Protein AF-A0A5C7MU71-F1 (afdb_monomer_lite)

Foldseek 3Di:
DVLVVLVVQLVVLVVQLVVLLVVQLVLLCVQQDPNDDSVQSSVLLCCLLVVVDPDCSRDQPDPVSVVVSVVSNVSSVVSVVSSVVSVVVSVVVVVVVVVVVVVVVVVVVVVVVVVD

Secondary structure (DSSP, 8-state):
-HHHHHHHHHHHHHHHHHHHHHHHHHHHHHHHGGG--HHHHHHHHHHHHTT-----SS---SHHHHHHHHHHHHHHHHHHHHHHHHHHHHHHHHHHHHHHHHHHHHHHHHHHHTT-

Radius of gyration: 22.9 Å; chains: 1; bounding box: 54×20×70 Å

Sequence (116 aa):
MQLQRIVIRIVWAALVVLMLVGIGTVGFYNIGGDHSDWSDALYMTLITISTVGYGEIVPLPTLADRVFAGFVAVSGLGALTFLFTSLSVFFLEKDLDHSLRRRRMEKRIQKLRQHF

pLDDT: mean 87.01, std 9.07, range [49.59, 96.12]

Structure (mmCIF, N/CA/C/O backbone):
data_AF-A0A5C7MU71-F1
#
_entry.id   AF-A0A5C7MU71-F1
#
loop_
_atom_site.group_PDB
_atom_site.id
_atom_site.type_symbol
_atom_site.label_atom_id
_atom_site.label_alt_id
_atom_site.label_comp_id
_atom_site.label_asym_id
_atom_site.label_entity_id
_atom_site.label_seq_id
_atom_site.pdbx_PDB_ins_code
_atom_site.Cartn_x
_atom_site.Cartn_y
_atom_site.Cartn_z
_atom_site.occupancy
_atom_site.B_iso_or_equiv
_atom_site.auth_seq_id
_atom_site.auth_comp_id
_atom_site.auth_asym_id
_atom_site.auth_atom_id
_atom_site.pdbx_PDB_model_num
ATOM 1 N N . MET A 1 1 ? -22.364 5.224 17.674 1.00 59.00 1 MET A N 1
ATOM 2 C CA . MET A 1 1 ? -21.871 6.263 16.738 1.00 59.00 1 MET A CA 1
ATOM 3 C C . MET A 1 1 ? -20.350 6.237 16.545 1.00 59.00 1 MET A C 1
ATOM 5 O O . MET A 1 1 ? -19.924 6.410 15.414 1.00 59.00 1 MET A O 1
ATOM 9 N N . GLN A 1 2 ? -19.522 6.001 17.578 1.00 70.31 2 GLN A N 1
ATOM 10 C CA . GLN A 1 2 ? -18.057 5.880 17.402 1.00 70.31 2 GLN A CA 1
ATOM 11 C C . GLN A 1 2 ? -17.652 4.625 16.604 1.00 70.31 2 GLN A C 1
ATOM 13 O O . GLN A 1 2 ? -16.951 4.760 15.605 1.00 70.31 2 GLN A O 1
ATOM 18 N N . LEU A 1 3 ? -18.238 3.461 16.916 1.00 74.44 3 LEU A N 1
ATOM 19 C CA . LEU A 1 3 ? -17.983 2.205 16.194 1.00 74.44 3 LEU A CA 1
ATOM 20 C C . LEU A 1 3 ? -18.237 2.302 14.674 1.00 74.44 3 LEU A C 1
ATOM 22 O O . LEU A 1 3 ? -17.445 1.817 13.875 1.00 74.44 3 LEU A O 1
ATOM 26 N N . GLN A 1 4 ? -19.309 2.988 14.254 1.00 81.81 4 GLN A N 1
ATOM 27 C CA . GLN A 1 4 ? -19.627 3.184 12.830 1.00 81.81 4 GLN A CA 1
ATOM 28 C C . GLN A 1 4 ? -18.547 3.985 12.091 1.00 81.81 4 GLN A C 1
ATOM 30 O O . GLN A 1 4 ? -18.220 3.659 10.954 1.00 81.81 4 GLN A O 1
ATOM 35 N N . ARG A 1 5 ? -17.949 4.999 12.732 1.00 84.44 5 ARG A N 1
ATOM 36 C CA . ARG A 1 5 ? -16.863 5.787 12.126 1.00 84.44 5 ARG A CA 1
ATOM 37 C C . ARG A 1 5 ? -15.600 4.955 11.907 1.00 84.44 5 ARG A C 1
ATOM 39 O O . ARG A 1 5 ? -14.911 5.152 10.911 1.00 84.44 5 ARG A O 1
ATOM 46 N N . ILE A 1 6 ? -15.313 4.020 12.809 1.00 85.88 6 ILE A N 1
ATOM 47 C CA . ILE A 1 6 ? -14.141 3.142 12.709 1.00 85.88 6 ILE A CA 1
ATOM 48 C C . ILE A 1 6 ? -14.338 2.093 11.628 1.00 85.88 6 ILE A C 1
ATOM 50 O O . ILE A 1 6 ? -13.437 1.889 10.823 1.00 85.88 6 ILE A O 1
ATOM 54 N N . VAL A 1 7 ? -15.529 1.498 11.542 1.00 88.81 7 VAL A N 1
ATOM 55 C CA . VAL A 1 7 ? -15.846 0.568 10.451 1.00 88.81 7 VAL A CA 1
ATOM 56 C C . VAL A 1 7 ? -15.709 1.265 9.096 1.00 88.81 7 VAL A C 1
ATOM 58 O O . VAL A 1 7 ? -15.064 0.723 8.206 1.00 88.81 7 VAL A O 1
ATOM 61 N N . ILE A 1 8 ? -16.220 2.493 8.953 1.00 91.75 8 ILE A N 1
ATOM 62 C CA . ILE A 1 8 ? -16.049 3.279 7.721 1.00 91.75 8 ILE A CA 1
ATOM 63 C C . ILE A 1 8 ? -14.561 3.504 7.413 1.00 91.75 8 ILE A C 1
ATOM 65 O O . ILE A 1 8 ? -14.139 3.281 6.282 1.00 91.75 8 ILE A O 1
ATOM 69 N N . ARG A 1 9 ? -13.744 3.887 8.406 1.00 90.81 9 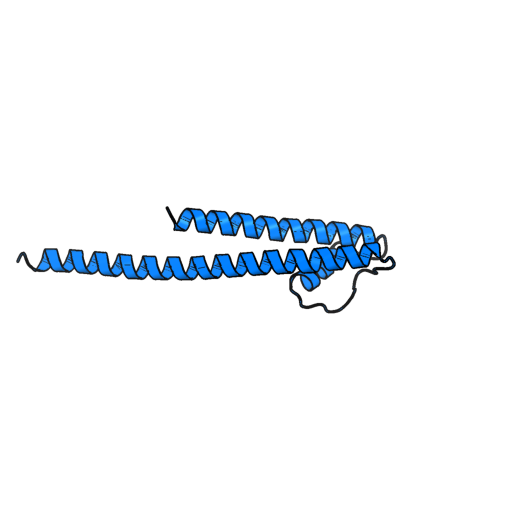ARG A N 1
ATOM 70 C CA . ARG A 1 9 ? -12.286 4.031 8.232 1.00 90.81 9 ARG A CA 1
ATOM 71 C C . ARG A 1 9 ? -11.614 2.740 7.765 1.00 90.81 9 ARG A C 1
ATOM 73 O O . ARG A 1 9 ? -10.777 2.805 6.873 1.00 90.81 9 ARG A O 1
ATOM 80 N N . ILE A 1 10 ? -11.984 1.594 8.335 1.00 93.62 10 ILE A N 1
ATOM 81 C CA . ILE A 1 10 ? -11.439 0.284 7.951 1.00 93.62 10 ILE A CA 1
ATOM 82 C C . ILE A 1 10 ? -11.819 -0.057 6.511 1.00 93.62 10 ILE A C 1
ATOM 84 O O . ILE A 1 10 ? -10.959 -0.487 5.750 1.00 93.62 10 ILE A O 1
ATOM 88 N N . VAL A 1 11 ? -13.075 0.173 6.117 1.00 94.75 11 VAL A N 1
ATOM 89 C CA . VAL A 1 11 ? -13.528 -0.065 4.737 1.00 94.75 11 VAL A CA 1
ATOM 90 C C . VAL A 1 11 ? -12.742 0.805 3.758 1.00 94.75 11 VAL A C 1
ATOM 92 O O . VAL A 1 11 ? -12.232 0.288 2.770 1.00 94.75 11 VAL A O 1
ATOM 95 N N . TRP A 1 12 ? -12.565 2.096 4.053 1.00 94.50 12 TRP A N 1
ATOM 96 C CA . TRP A 1 12 ? -11.740 2.977 3.222 1.00 94.50 12 TRP A CA 1
ATOM 97 C C . TRP A 1 12 ? -10.279 2.531 3.164 1.00 94.50 12 TRP A C 1
ATOM 99 O O . TRP A 1 12 ? -9.708 2.496 2.080 1.00 94.50 12 TRP A O 1
ATOM 109 N N . ALA A 1 13 ? -9.682 2.140 4.292 1.00 93.25 13 ALA A N 1
ATOM 110 C CA . ALA A 1 13 ? -8.315 1.626 4.321 1.00 93.25 13 ALA A CA 1
ATOM 111 C C . ALA A 1 13 ? -8.166 0.350 3.476 1.00 93.25 13 ALA A C 1
ATOM 113 O O . ALA A 1 13 ? -7.224 0.234 2.698 1.00 93.25 13 ALA A O 1
ATOM 114 N N . ALA A 1 14 ? -9.122 -0.578 3.571 1.00 94.62 14 ALA A N 1
ATOM 115 C CA . ALA A 1 14 ? -9.133 -1.799 2.773 1.00 94.62 14 ALA A CA 1
ATOM 116 C C . ALA A 1 14 ? -9.290 -1.503 1.273 1.00 94.62 14 ALA A C 1
ATOM 118 O O . ALA A 1 14 ? -8.583 -2.089 0.458 1.00 94.62 14 ALA A O 1
ATOM 119 N N . LEU A 1 15 ? -10.160 -0.555 0.906 1.00 96.12 15 LEU A N 1
ATOM 120 C CA . LEU A 1 15 ? -10.307 -0.101 -0.479 1.00 96.12 15 LEU A CA 1
ATOM 121 C C . LEU A 1 15 ? -9.017 0.527 -1.016 1.00 96.12 15 LEU A C 1
ATOM 123 O O . LEU A 1 15 ? -8.637 0.239 -2.146 1.00 96.12 15 LEU A O 1
ATOM 127 N N . VAL A 1 16 ? -8.319 1.335 -0.211 1.00 94.88 16 VAL A N 1
ATOM 128 C CA . VAL A 1 16 ? -7.018 1.916 -0.585 1.00 94.88 16 VAL A CA 1
ATOM 129 C C . VAL A 1 16 ? -5.977 0.820 -0.811 1.00 94.88 16 VAL A C 1
ATOM 131 O O . VAL A 1 16 ? -5.274 0.859 -1.815 1.00 94.88 16 VAL A O 1
ATOM 134 N N . VAL A 1 17 ? -5.904 -0.186 0.068 1.00 94.88 17 VAL A N 1
ATOM 135 C CA . VAL A 1 17 ? -4.992 -1.330 -0.113 1.00 94.88 17 VAL A CA 1
ATOM 136 C C . VAL A 1 17 ? -5.322 -2.094 -1.397 1.00 94.88 17 VAL A C 1
ATOM 138 O O . VAL A 1 17 ? -4.420 -2.358 -2.185 1.00 94.88 17 VAL A O 1
ATOM 141 N N . LEU A 1 18 ? -6.598 -2.399 -1.654 1.00 95.44 18 LEU A N 1
ATOM 142 C CA . LEU A 1 18 ? -7.020 -3.072 -2.889 1.00 95.44 18 LEU A CA 1
ATOM 143 C C . LEU A 1 18 ? -6.691 -2.248 -4.138 1.00 95.44 18 LEU A C 1
ATOM 145 O O . LEU A 1 18 ? -6.234 -2.803 -5.135 1.00 95.44 18 LEU A O 1
ATOM 149 N N . MET A 1 19 ? -6.876 -0.928 -4.077 1.00 95.69 19 MET A N 1
ATOM 150 C CA . MET A 1 19 ? -6.511 -0.026 -5.165 1.00 95.69 19 MET A CA 1
ATOM 151 C C . MET A 1 19 ? -4.998 -0.033 -5.406 1.00 95.69 19 MET A C 1
ATOM 153 O O . MET A 1 19 ? -4.579 -0.141 -6.553 1.00 95.69 19 MET A O 1
ATOM 157 N N . LEU A 1 20 ? -4.179 0.028 -4.351 1.00 94.94 20 LEU A N 1
ATOM 158 C CA . LEU A 1 20 ? -2.719 -0.045 -4.465 1.00 94.94 20 LEU A CA 1
ATOM 159 C C . LEU A 1 20 ? -2.256 -1.388 -5.028 1.00 94.94 20 LEU A C 1
ATOM 161 O O . LEU A 1 20 ? -1.363 -1.406 -5.869 1.00 94.94 20 LEU A O 1
ATOM 165 N N . VAL A 1 21 ? -2.885 -2.495 -4.624 1.00 95.06 21 VAL A N 1
ATOM 166 C CA . VAL A 1 21 ? -2.613 -3.814 -5.208 1.00 95.06 21 VAL A CA 1
ATOM 167 C C . VAL A 1 21 ? -2.969 -3.822 -6.694 1.00 95.06 21 VAL A C 1
ATOM 169 O O . VAL A 1 21 ? -2.169 -4.280 -7.503 1.00 95.06 21 VAL A O 1
ATOM 172 N N . GLY A 1 22 ? -4.122 -3.270 -7.078 1.00 95.12 22 GLY A N 1
ATOM 173 C CA . GLY A 1 22 ? -4.522 -3.164 -8.483 1.00 95.12 22 GLY A CA 1
ATOM 174 C C . GLY A 1 22 ? -3.567 -2.296 -9.309 1.00 95.12 22 GLY A C 1
ATOM 175 O O . GLY A 1 22 ? -3.107 -2.729 -10.362 1.00 95.12 22 GLY A O 1
ATOM 176 N N . ILE A 1 23 ? -3.215 -1.105 -8.816 1.00 94.94 23 ILE A N 1
ATOM 177 C CA . ILE A 1 23 ? -2.274 -0.185 -9.476 1.00 94.94 23 ILE A CA 1
ATOM 178 C C . ILE A 1 23 ? -0.884 -0.816 -9.579 1.00 94.94 23 ILE A C 1
ATOM 180 O O . ILE A 1 23 ? -0.273 -0.754 -10.641 1.00 94.94 23 ILE A O 1
ATOM 184 N N . GLY A 1 24 ? -0.393 -1.438 -8.504 1.00 93.38 24 GLY A N 1
ATOM 185 C CA . GLY A 1 24 ? 0.888 -2.141 -8.494 1.00 93.38 24 GLY A CA 1
ATOM 186 C C . GLY A 1 24 ? 0.902 -3.290 -9.497 1.00 93.38 24 GLY A C 1
ATOM 187 O O . GLY A 1 24 ? 1.824 -3.376 -10.299 1.00 93.38 24 GLY A O 1
ATOM 188 N N . THR A 1 25 ? -0.166 -4.091 -9.536 1.00 93.69 25 THR A N 1
ATOM 189 C CA . THR A 1 25 ? -0.294 -5.234 -10.454 1.00 93.69 25 THR A CA 1
ATOM 190 C C . THR A 1 25 ? -0.303 -4.768 -11.905 1.00 93.69 25 THR A C 1
ATOM 192 O O . THR A 1 25 ? 0.461 -5.276 -12.716 1.00 93.69 25 THR A O 1
ATOM 195 N N . VAL A 1 26 ? -1.114 -3.761 -12.238 1.00 93.69 26 VAL A N 1
ATOM 196 C CA . VAL A 1 26 ? -1.162 -3.201 -13.598 1.00 93.69 26 VAL A CA 1
ATOM 197 C C . VAL A 1 26 ? 0.166 -2.531 -13.965 1.00 93.69 26 VAL A C 1
ATOM 199 O O . VAL A 1 26 ? 0.623 -2.656 -15.098 1.00 93.69 26 VAL A O 1
ATOM 202 N N . GLY A 1 27 ? 0.808 -1.843 -13.021 1.00 91.69 27 GLY A N 1
ATOM 203 C CA . GLY A 1 27 ? 2.116 -1.226 -13.225 1.00 91.69 27 GLY A CA 1
ATOM 204 C C . GLY A 1 27 ? 3.199 -2.259 -13.526 1.00 91.69 27 GLY A C 1
ATOM 205 O O . GLY A 1 27 ? 3.856 -2.161 -14.556 1.00 91.69 27 GLY A O 1
ATOM 206 N N . PHE A 1 28 ? 3.335 -3.288 -12.687 1.00 91.25 28 PHE A N 1
ATOM 207 C CA . PHE A 1 28 ? 4.308 -4.358 -12.905 1.00 91.25 28 PHE A CA 1
ATOM 208 C C . PHE A 1 28 ? 4.004 -5.183 -14.154 1.00 91.25 28 PHE A C 1
ATOM 210 O O . PHE A 1 28 ? 4.934 -5.540 -14.865 1.00 91.25 28 PHE A O 1
ATOM 217 N N . TYR A 1 29 ? 2.734 -5.423 -14.480 1.00 91.06 29 TYR A N 1
ATOM 218 C CA . TYR A 1 29 ? 2.364 -6.098 -15.724 1.00 91.06 29 TYR A CA 1
ATOM 219 C C . TYR A 1 29 ? 2.826 -5.306 -16.959 1.00 91.06 29 TYR A C 1
ATOM 221 O O . TYR A 1 29 ? 3.452 -5.861 -17.857 1.00 91.06 29 TYR A O 1
ATOM 229 N N . ASN A 1 30 ? 2.606 -3.986 -16.975 1.00 88.94 30 ASN A N 1
ATOM 230 C CA . ASN A 1 30 ? 3.070 -3.134 -18.075 1.00 88.94 30 ASN A CA 1
ATOM 231 C C . ASN A 1 30 ? 4.604 -3.043 -18.162 1.00 88.94 30 ASN A C 1
ATOM 233 O O . ASN A 1 30 ? 5.132 -2.897 -19.261 1.00 88.94 30 ASN A O 1
ATOM 237 N N . ILE A 1 31 ? 5.312 -3.121 -17.030 1.00 87.00 31 ILE A N 1
ATOM 238 C CA . ILE A 1 31 ? 6.784 -3.109 -16.991 1.00 87.00 31 ILE A CA 1
ATOM 239 C C . ILE A 1 31 ? 7.360 -4.452 -17.472 1.00 87.00 31 ILE A C 1
ATOM 241 O O . ILE A 1 31 ? 8.343 -4.469 -18.210 1.00 87.00 31 ILE A O 1
ATOM 245 N N . GLY A 1 32 ? 6.745 -5.572 -17.078 1.00 80.31 32 GLY A N 1
ATOM 246 C CA . GLY A 1 32 ? 7.181 -6.921 -17.451 1.00 80.31 32 GLY A CA 1
ATOM 247 C C . GLY A 1 32 ? 6.927 -7.286 -18.915 1.00 80.31 32 GLY A C 1
ATOM 248 O O . GLY A 1 32 ? 7.658 -8.105 -19.478 1.00 80.31 32 GLY A O 1
ATOM 249 N N . GLY A 1 33 ? 5.929 -6.660 -19.549 1.00 79.00 33 GLY A N 1
ATOM 250 C CA . GLY A 1 33 ? 5.584 -6.901 -20.951 1.00 79.00 33 GLY A CA 1
ATOM 251 C C . GLY A 1 33 ? 5.303 -8.382 -21.226 1.00 79.00 33 GLY A C 1
ATOM 252 O O . GLY A 1 33 ? 4.618 -9.042 -20.452 1.00 79.00 33 GLY A O 1
ATOM 253 N N . ASP A 1 34 ? 5.881 -8.922 -22.302 1.00 68.19 34 ASP A N 1
ATOM 254 C CA . ASP A 1 34 ? 5.668 -10.314 -22.742 1.00 68.19 34 ASP A CA 1
ATOM 255 C C . ASP A 1 34 ? 6.307 -11.386 -21.832 1.00 68.19 34 ASP A C 1
ATOM 257 O O . ASP A 1 34 ? 6.097 -12.578 -22.047 1.00 68.19 34 ASP A O 1
ATOM 261 N N . HIS A 1 35 ? 7.102 -10.995 -20.829 1.00 65.44 35 HIS A N 1
ATOM 262 C CA . HIS A 1 35 ? 7.810 -11.930 -19.943 1.00 65.44 35 HIS A CA 1
ATOM 263 C C . HIS A 1 35 ? 7.116 -12.137 -18.591 1.00 65.44 35 HIS A C 1
ATOM 265 O O . HIS A 1 35 ? 7.658 -12.831 -17.732 1.00 65.44 35 HIS A O 1
ATOM 271 N N . SER A 1 36 ? 5.961 -11.512 -18.352 1.00 74.19 36 SER A N 1
ATOM 272 C CA . SER A 1 36 ? 5.272 -11.600 -17.063 1.00 74.19 36 SER A CA 1
ATOM 273 C C . SER A 1 36 ? 3.772 -11.775 -17.245 1.00 74.19 36 SER A C 1
ATOM 275 O O . SER A 1 36 ? 3.096 -10.918 -17.809 1.00 74.19 36 SER A O 1
ATOM 277 N N . ASP A 1 37 ? 3.243 -12.871 -16.707 1.00 87.62 37 ASP A N 1
ATOM 278 C CA . ASP A 1 37 ? 1.802 -13.077 -16.633 1.00 87.62 37 ASP A CA 1
ATOM 279 C C . ASP A 1 37 ? 1.165 -12.159 -15.577 1.00 87.62 37 ASP A C 1
ATOM 281 O O . ASP A 1 37 ? 1.810 -11.658 -14.648 1.00 87.62 37 ASP A O 1
ATOM 285 N N . TRP A 1 38 ? -0.155 -11.976 -15.668 1.00 87.44 38 TRP A N 1
ATOM 286 C CA . TRP A 1 38 ? -0.931 -11.243 -14.657 1.00 87.44 38 TRP A CA 1
ATOM 287 C C . TRP A 1 38 ? -0.752 -11.814 -13.244 1.00 87.44 38 TRP A C 1
ATOM 289 O O . TRP A 1 38 ? -0.782 -11.065 -12.264 1.00 87.44 38 TRP A O 1
ATOM 299 N N . SER A 1 39 ? -0.553 -13.131 -13.129 1.00 89.62 39 SER A N 1
ATOM 300 C CA . SER A 1 39 ? -0.267 -13.799 -11.857 1.00 89.62 39 SER A CA 1
ATOM 301 C C . SER A 1 39 ? 1.050 -13.336 -11.248 1.00 89.62 39 SER A C 1
ATOM 303 O O . SER A 1 39 ? 1.110 -13.111 -10.041 1.00 89.62 39 SER A O 1
ATOM 305 N N . ASP A 1 40 ? 2.076 -13.149 -12.073 1.00 90.75 40 ASP A N 1
ATOM 306 C CA . ASP A 1 40 ? 3.424 -12.811 -11.623 1.00 90.75 40 ASP A CA 1
ATOM 307 C C . ASP A 1 40 ? 3.487 -11.353 -11.184 1.00 90.75 40 ASP A C 1
ATOM 309 O O . ASP A 1 40 ? 4.052 -11.040 -10.137 1.00 90.75 40 ASP A O 1
ATOM 313 N N . ALA A 1 41 ? 2.814 -10.467 -11.922 1.00 91.94 41 ALA A N 1
ATOM 314 C CA . ALA A 1 41 ? 2.672 -9.065 -11.548 1.00 91.94 41 ALA A CA 1
ATOM 315 C C . ALA A 1 41 ? 1.879 -8.890 -10.239 1.00 91.94 41 ALA A C 1
ATOM 317 O O . ALA A 1 41 ? 2.249 -8.082 -9.376 1.00 91.94 41 ALA A O 1
ATOM 318 N N . LEU A 1 42 ? 0.810 -9.673 -10.051 1.00 92.75 42 LEU A N 1
ATOM 319 C CA . LEU A 1 42 ? 0.038 -9.669 -8.808 1.00 92.75 42 LEU A CA 1
ATOM 320 C C . LEU A 1 42 ? 0.873 -10.216 -7.651 1.00 92.75 42 LEU A C 1
ATOM 322 O O . LEU A 1 42 ? 0.912 -9.613 -6.577 1.00 92.75 42 LEU A O 1
ATOM 326 N N . TYR A 1 43 ? 1.576 -11.325 -7.875 1.00 92.88 43 TYR A N 1
ATOM 327 C CA . TYR A 1 43 ? 2.433 -11.935 -6.869 1.00 92.88 43 TYR A CA 1
ATOM 328 C C . TYR A 1 43 ? 3.572 -10.992 -6.460 1.00 92.88 43 TYR A C 1
ATOM 330 O O . TYR A 1 43 ? 3.756 -10.761 -5.265 1.00 92.88 43 TYR A O 1
ATOM 338 N N . MET A 1 44 ? 4.239 -10.349 -7.426 1.00 92.75 44 MET A N 1
ATOM 339 C CA . MET A 1 44 ? 5.249 -9.310 -7.198 1.00 92.75 44 MET A CA 1
ATOM 340 C C . MET A 1 44 ? 4.692 -8.164 -6.345 1.00 92.75 44 MET A C 1
ATOM 342 O O . MET A 1 44 ? 5.316 -7.747 -5.367 1.00 92.75 44 MET A O 1
ATOM 346 N N . THR A 1 45 ? 3.484 -7.687 -6.656 1.00 93.81 45 THR A N 1
ATOM 347 C CA . THR A 1 45 ? 2.828 -6.633 -5.870 1.00 93.81 45 THR A CA 1
ATOM 348 C C . 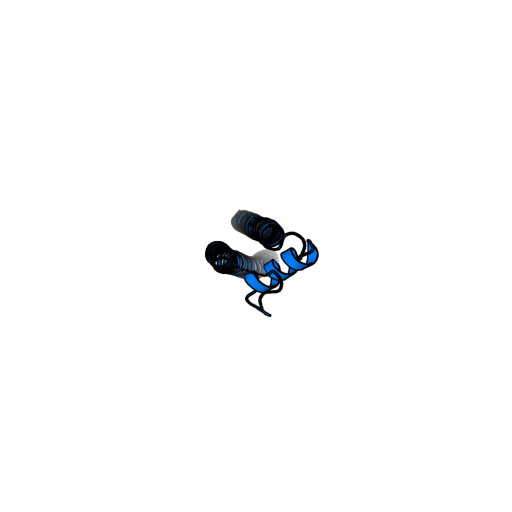THR A 1 45 ? 2.578 -7.074 -4.431 1.00 93.81 45 THR A C 1
ATOM 350 O O . THR A 1 45 ? 2.887 -6.332 -3.497 1.00 93.81 45 THR A O 1
ATOM 353 N N . LEU A 1 46 ? 2.052 -8.287 -4.236 1.00 93.50 46 LEU A N 1
ATOM 354 C CA . LEU A 1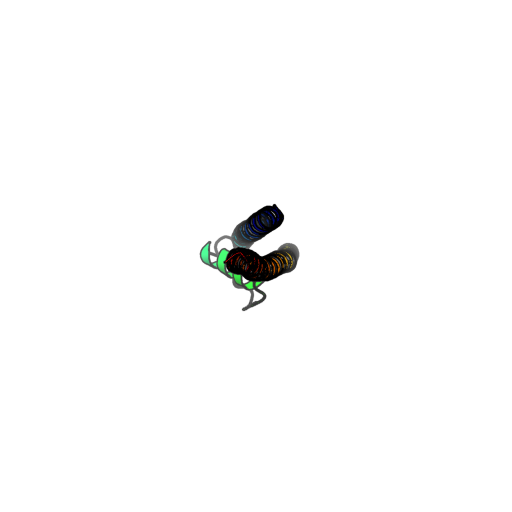 46 ? 1.754 -8.817 -2.909 1.00 93.50 46 LEU A CA 1
ATOM 355 C C . LEU A 1 46 ? 3.016 -8.944 -2.058 1.00 93.50 46 LEU A C 1
ATOM 357 O O . LEU A 1 46 ? 3.028 -8.398 -0.958 1.00 93.50 46 LEU A O 1
ATOM 361 N N . ILE A 1 47 ? 4.076 -9.587 -2.564 1.00 93.81 47 ILE A N 1
ATOM 362 C CA . ILE A 1 47 ? 5.320 -9.778 -1.798 1.00 93.81 47 ILE A CA 1
ATOM 363 C C . ILE A 1 47 ? 6.020 -8.451 -1.479 1.00 93.81 47 ILE A C 1
ATOM 365 O O . ILE A 1 47 ? 6.714 -8.351 -0.464 1.00 93.81 47 ILE A O 1
ATOM 369 N N . THR A 1 48 ? 5.832 -7.440 -2.333 1.00 93.44 48 THR A N 1
ATOM 370 C CA . THR A 1 48 ? 6.397 -6.097 -2.163 1.00 93.44 48 THR A CA 1
ATOM 371 C C . THR A 1 48 ? 5.665 -5.345 -1.058 1.00 93.44 48 THR A C 1
ATOM 373 O O . THR A 1 48 ? 6.282 -4.882 -0.100 1.00 93.44 48 THR A O 1
ATOM 376 N N . ILE A 1 49 ? 4.335 -5.265 -1.151 1.00 93.94 49 ILE A N 1
ATOM 377 C CA . ILE A 1 49 ? 3.502 -4.552 -0.178 1.00 93.94 49 ILE A CA 1
ATOM 378 C C . ILE A 1 49 ? 3.514 -5.267 1.182 1.00 93.94 49 ILE A C 1
ATOM 380 O O . ILE A 1 49 ? 3.519 -4.610 2.221 1.00 93.94 49 ILE A O 1
ATOM 384 N N . SER A 1 50 ? 3.582 -6.603 1.196 1.00 91.44 50 SER A N 1
ATOM 385 C CA . SER A 1 50 ? 3.675 -7.400 2.423 1.00 91.44 50 SER A CA 1
ATOM 386 C C . SER A 1 50 ? 5.064 -7.398 3.063 1.00 91.44 50 SER A C 1
ATOM 388 O O . SER A 1 50 ? 5.242 -8.052 4.090 1.00 91.44 50 SER A O 1
ATOM 390 N N . THR A 1 51 ? 6.053 -6.709 2.482 1.00 90.75 51 THR A N 1
ATOM 391 C CA . THR A 1 51 ? 7.455 -6.661 2.948 1.00 90.75 51 THR A CA 1
ATOM 392 C C . THR A 1 51 ? 8.174 -8.012 2.989 1.00 90.75 51 THR A C 1
ATOM 394 O O . THR A 1 51 ? 9.191 -8.151 3.661 1.00 90.75 51 THR A O 1
ATOM 397 N N . VAL A 1 52 ? 7.670 -9.016 2.262 1.00 93.19 52 VAL A N 1
ATOM 398 C CA . VAL A 1 52 ? 8.302 -10.343 2.195 1.00 93.19 52 VAL A CA 1
ATOM 399 C C . VAL A 1 52 ? 9.521 -10.307 1.276 1.00 93.19 52 VAL A C 1
ATOM 401 O O . VAL A 1 52 ? 10.580 -10.793 1.655 1.00 93.19 52 VAL A O 1
ATOM 404 N N . GLY A 1 53 ? 9.381 -9.704 0.089 1.00 85.69 53 GLY A N 1
ATOM 405 C CA . GLY A 1 53 ? 10.508 -9.377 -0.788 1.00 85.69 53 GLY A CA 1
ATOM 406 C C . GLY A 1 53 ? 11.373 -10.566 -1.230 1.00 85.69 53 GLY A C 1
ATOM 407 O O . GLY A 1 53 ? 12.587 -10.521 -1.065 1.00 85.69 53 GLY A O 1
ATOM 408 N N . TYR A 1 54 ? 10.783 -11.604 -1.835 1.00 85.56 54 TYR A N 1
ATOM 409 C CA . TYR A 1 54 ? 11.529 -12.763 -2.366 1.00 85.56 54 TYR A CA 1
ATOM 410 C C . TYR A 1 54 ? 12.475 -12.454 -3.544 1.00 85.56 54 TYR A C 1
ATOM 412 O O . TYR A 1 54 ? 13.226 -13.331 -3.964 1.00 85.56 54 TYR A O 1
ATOM 420 N N . GLY A 1 55 ? 12.453 -11.228 -4.068 1.00 80.19 55 GLY A N 1
ATOM 421 C CA . GLY A 1 55 ? 13.231 -10.793 -5.227 1.00 80.19 55 GLY A CA 1
ATOM 422 C C . GLY A 1 55 ? 12.345 -10.312 -6.375 1.00 80.19 55 GLY A C 1
ATOM 423 O O . GLY A 1 55 ? 11.119 -10.382 -6.304 1.00 80.19 55 GLY A O 1
ATOM 424 N N . GLU A 1 56 ? 12.982 -9.791 -7.423 1.00 83.19 56 GLU A N 1
ATOM 425 C CA . GLU A 1 56 ? 12.315 -9.295 -8.631 1.00 83.19 56 GLU A CA 1
ATOM 426 C C . GLU A 1 56 ? 11.863 -10.474 -9.503 1.00 83.19 56 GLU A C 1
ATOM 428 O O . GLU A 1 56 ? 12.678 -11.124 -10.153 1.00 83.19 56 GLU A O 1
ATOM 433 N N . ILE A 1 57 ? 10.559 -10.765 -9.496 1.00 85.38 57 ILE A N 1
ATOM 434 C CA . ILE A 1 57 ? 9.943 -11.739 -10.419 1.00 85.38 57 ILE A CA 1
ATOM 435 C C . ILE A 1 57 ? 9.739 -11.088 -11.789 1.00 85.38 57 ILE A C 1
ATOM 437 O O . ILE A 1 57 ? 9.993 -11.694 -12.825 1.00 85.38 57 ILE A O 1
ATOM 441 N N . VAL A 1 58 ? 9.300 -9.829 -11.770 1.00 84.12 58 VAL A N 1
ATOM 442 C CA . VAL A 1 58 ? 9.158 -8.982 -12.951 1.00 84.12 58 VAL A CA 1
ATOM 443 C C . VAL A 1 58 ? 10.464 -8.208 -13.140 1.00 84.12 58 VAL A C 1
ATOM 445 O O . VAL A 1 58 ? 10.900 -7.555 -12.187 1.00 84.12 58 VAL A O 1
ATOM 448 N N . PRO A 1 59 ? 11.094 -8.244 -14.328 1.00 83.31 59 PRO A N 1
ATOM 449 C CA . PRO A 1 59 ? 12.337 -7.521 -14.565 1.00 83.31 59 PRO A CA 1
ATOM 450 C C . PRO A 1 59 ? 12.115 -6.005 -14.468 1.00 83.31 59 PRO A C 1
ATOM 452 O O . PRO A 1 59 ? 11.201 -5.468 -15.088 1.00 83.31 59 PRO A O 1
ATOM 455 N N . LEU A 1 60 ? 12.981 -5.305 -13.725 1.00 84.31 60 LEU A N 1
ATOM 456 C CA . LEU A 1 60 ? 12.966 -3.840 -13.575 1.00 84.31 60 LEU A CA 1
ATOM 457 C C . LEU A 1 60 ? 14.206 -3.216 -14.255 1.00 84.31 60 LEU A C 1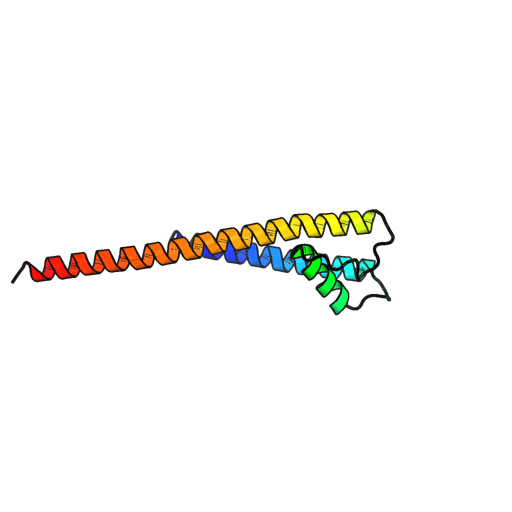
ATOM 459 O O . LEU A 1 60 ? 15.174 -2.842 -13.572 1.00 84.31 60 LEU A O 1
ATOM 463 N N . PRO A 1 61 ? 14.233 -3.143 -15.602 1.00 83.00 61 PRO A N 1
ATOM 464 C CA . PRO A 1 61 ? 15.421 -2.750 -16.357 1.00 83.00 61 PRO A CA 1
ATOM 465 C C . PRO A 1 61 ? 15.760 -1.263 -16.223 1.00 83.00 61 PRO A C 1
ATOM 467 O O . PRO A 1 61 ? 16.936 -0.902 -16.311 1.00 83.00 61 PRO A O 1
ATOM 470 N N . THR A 1 62 ? 14.769 -0.389 -16.012 1.00 90.12 62 THR A N 1
ATOM 471 C CA . THR A 1 62 ? 14.996 1.059 -15.954 1.00 90.12 62 THR A CA 1
ATOM 472 C C . THR A 1 62 ? 14.962 1.605 -14.527 1.00 90.12 62 THR A C 1
ATOM 474 O O . THR A 1 62 ? 14.377 1.035 -13.604 1.00 90.12 62 THR A O 1
ATOM 477 N N . LEU A 1 63 ? 15.584 2.772 -14.333 1.00 91.75 63 LEU A N 1
ATOM 478 C CA . LEU A 1 63 ? 15.542 3.477 -13.050 1.00 91.75 63 LEU A CA 1
ATOM 479 C C . LEU A 1 63 ? 14.107 3.888 -12.680 1.00 91.75 63 LEU A C 1
ATOM 481 O O . LEU A 1 63 ? 13.750 3.852 -11.505 1.00 91.75 63 LEU A O 1
ATOM 485 N N . ALA A 1 64 ? 13.275 4.223 -13.672 1.00 90.06 64 ALA A N 1
ATOM 486 C CA . ALA A 1 64 ? 11.872 4.568 -13.458 1.00 90.06 64 ALA A CA 1
ATOM 487 C C . ALA A 1 64 ? 11.079 3.392 -12.862 1.00 90.06 64 ALA A C 1
ATOM 489 O O . ALA A 1 64 ? 10.323 3.593 -11.912 1.00 90.06 64 ALA A O 1
ATOM 490 N N . ASP A 1 65 ? 11.328 2.168 -13.337 1.00 90.88 65 ASP A N 1
ATOM 491 C CA . ASP A 1 65 ? 10.659 0.950 -12.856 1.00 90.88 65 ASP A CA 1
ATOM 492 C C . ASP A 1 65 ? 10.996 0.664 -11.388 1.00 90.88 65 ASP A C 1
ATOM 494 O O . ASP A 1 65 ? 10.129 0.327 -10.580 1.00 90.88 65 ASP A O 1
ATOM 498 N N . ARG A 1 66 ? 12.261 0.876 -11.009 1.00 90.56 66 ARG A N 1
ATOM 499 C CA . ARG A 1 66 ? 12.728 0.715 -9.623 1.00 90.56 66 ARG A CA 1
ATOM 500 C C . ARG A 1 66 ? 12.150 1.774 -8.692 1.00 90.56 66 ARG A C 1
ATOM 502 O O . ARG A 1 66 ? 11.791 1.466 -7.557 1.00 90.56 66 ARG A O 1
ATOM 509 N N . VAL A 1 67 ? 12.033 3.016 -9.164 1.00 94.25 67 VAL A N 1
ATOM 510 C CA . VAL A 1 67 ? 11.374 4.091 -8.408 1.00 94.25 67 VAL A CA 1
ATOM 511 C C . VAL A 1 67 ? 9.886 3.786 -8.234 1.00 94.25 67 VAL A C 1
ATOM 513 O O . VAL A 1 67 ? 9.362 3.966 -7.135 1.00 94.25 67 VAL A O 1
ATOM 516 N N . PHE A 1 68 ? 9.219 3.265 -9.269 1.00 93.06 68 PHE A N 1
ATOM 517 C CA . PHE A 1 68 ? 7.835 2.805 -9.174 1.00 93.06 68 PHE A CA 1
ATOM 518 C C . PHE A 1 68 ? 7.684 1.682 -8.141 1.00 93.06 68 PHE A C 1
ATOM 520 O O . PHE A 1 68 ? 6.852 1.796 -7.241 1.00 93.06 68 PHE A O 1
ATOM 527 N N . ALA A 1 69 ? 8.532 0.651 -8.200 1.00 92.06 69 ALA A N 1
ATOM 528 C CA . ALA A 1 69 ? 8.539 -0.438 -7.226 1.00 92.06 69 ALA A CA 1
ATOM 529 C C . ALA A 1 69 ? 8.738 0.075 -5.789 1.00 92.06 69 ALA A C 1
ATOM 531 O O . ALA A 1 69 ? 8.000 -0.309 -4.881 1.00 92.06 69 ALA A O 1
ATOM 532 N N . GLY A 1 70 ? 9.678 1.006 -5.590 1.00 93.00 70 GLY A N 1
ATOM 533 C CA . GLY A 1 70 ? 9.902 1.665 -4.302 1.00 93.00 70 GLY A CA 1
ATOM 534 C C . GLY A 1 70 ? 8.688 2.463 -3.819 1.00 93.00 70 GLY A C 1
ATOM 535 O O . GLY A 1 70 ? 8.326 2.392 -2.645 1.00 93.00 70 GLY A O 1
ATOM 536 N N . PHE A 1 71 ? 8.008 3.176 -4.719 1.00 94.94 71 PHE A N 1
ATOM 537 C CA . PHE A 1 71 ? 6.788 3.910 -4.388 1.00 94.94 71 PHE A CA 1
ATOM 538 C C . PHE A 1 71 ? 5.645 2.971 -3.981 1.00 94.94 71 PHE A C 1
ATOM 540 O O . PHE A 1 71 ? 4.982 3.217 -2.969 1.00 94.94 71 PHE A O 1
ATOM 547 N N . VAL A 1 72 ? 5.443 1.871 -4.713 1.00 94.06 72 VAL A N 1
ATOM 548 C CA . VAL A 1 72 ? 4.461 0.826 -4.374 1.00 94.06 72 VAL A CA 1
ATOM 549 C C . VAL A 1 72 ? 4.792 0.189 -3.022 1.00 94.06 72 VAL A C 1
ATOM 551 O O . VAL A 1 72 ? 3.893 0.008 -2.204 1.00 94.06 72 VAL A O 1
ATOM 554 N N . ALA A 1 73 ? 6.069 -0.077 -2.739 1.00 94.12 73 ALA A N 1
ATOM 555 C CA . ALA A 1 73 ? 6.504 -0.632 -1.459 1.00 94.12 73 ALA A CA 1
ATOM 556 C C . ALA A 1 73 ? 6.194 0.303 -0.279 1.00 94.12 73 ALA A C 1
ATOM 558 O O . ALA A 1 73 ? 5.559 -0.111 0.690 1.00 94.12 73 ALA A O 1
ATOM 559 N N . VAL A 1 74 ? 6.591 1.579 -0.365 1.00 95.50 74 VAL A N 1
ATOM 560 C CA . VAL A 1 74 ? 6.386 2.554 0.723 1.00 95.50 74 VAL A CA 1
ATOM 561 C C . VAL A 1 74 ? 4.899 2.851 0.930 1.00 95.50 74 VAL A C 1
ATOM 563 O O . VAL A 1 74 ? 4.415 2.839 2.064 1.00 95.50 74 VAL A O 1
ATOM 566 N N . SER A 1 75 ? 4.159 3.093 -0.156 1.00 95.44 75 SER A N 1
ATOM 567 C CA . SER A 1 75 ? 2.720 3.375 -0.082 1.00 95.44 75 SER A CA 1
ATOM 568 C C . SER A 1 75 ? 1.923 2.161 0.400 1.00 95.44 75 SER A C 1
ATOM 570 O O . SER A 1 75 ? 1.063 2.300 1.272 1.00 95.44 75 SER A O 1
ATOM 572 N N . GLY A 1 76 ? 2.250 0.967 -0.098 1.00 94.19 76 GLY A N 1
ATOM 573 C CA . GLY A 1 76 ? 1.629 -0.288 0.304 1.00 94.19 76 GLY A CA 1
ATOM 574 C C . GLY A 1 76 ? 1.863 -0.617 1.773 1.00 94.19 76 GLY A C 1
ATOM 575 O O . GLY A 1 76 ? 0.904 -0.907 2.490 1.00 94.19 76 GLY A O 1
ATOM 576 N N . LEU A 1 77 ? 3.107 -0.501 2.250 1.00 94.94 77 LEU A N 1
ATOM 577 C CA . LEU A 1 77 ? 3.436 -0.712 3.660 1.00 94.94 77 LEU A CA 1
ATOM 578 C C . LEU A 1 77 ? 2.688 0.279 4.561 1.00 94.94 77 LEU A C 1
ATOM 580 O O . LEU A 1 77 ? 2.121 -0.118 5.583 1.00 94.94 77 LEU A O 1
ATOM 584 N N . GLY A 1 78 ? 2.641 1.558 4.175 1.00 95.25 78 GLY A N 1
ATOM 585 C CA . GLY A 1 78 ? 1.892 2.579 4.907 1.00 95.25 78 GLY A CA 1
ATOM 586 C C . GLY A 1 78 ? 0.396 2.257 4.992 1.00 95.25 78 GLY A C 1
ATOM 587 O O . GLY A 1 78 ? -0.189 2.300 6.077 1.00 95.25 78 GLY A O 1
ATOM 588 N N . ALA A 1 79 ? -0.213 1.871 3.868 1.00 94.38 79 ALA A N 1
ATOM 589 C CA . ALA A 1 79 ? -1.628 1.518 3.801 1.00 94.38 79 ALA A CA 1
ATOM 590 C C . ALA A 1 79 ? -1.958 0.254 4.612 1.00 94.38 79 ALA A C 1
ATOM 592 O O . ALA A 1 79 ? -2.922 0.260 5.384 1.00 94.38 79 ALA A O 1
ATOM 593 N N . LEU A 1 80 ? -1.143 -0.803 4.506 1.00 94.38 80 LEU A N 1
ATOM 594 C CA . LEU A 1 80 ? -1.311 -2.015 5.312 1.00 94.38 80 LEU A CA 1
ATOM 595 C C . LEU A 1 80 ? -1.160 -1.725 6.805 1.00 94.38 80 LEU A C 1
ATOM 597 O O . LEU A 1 80 ? -2.003 -2.145 7.596 1.00 94.38 80 LEU A O 1
ATOM 601 N N . THR A 1 81 ? -0.138 -0.965 7.201 1.00 94.81 81 THR A N 1
ATOM 602 C CA . THR A 1 81 ? 0.082 -0.594 8.608 1.00 94.81 81 THR A CA 1
ATOM 603 C C . THR A 1 81 ? -1.106 0.190 9.164 1.00 94.81 81 THR A C 1
ATOM 605 O O . THR A 1 81 ? -1.575 -0.076 10.276 1.00 94.81 81 THR A O 1
ATOM 608 N N . PHE A 1 82 ? -1.645 1.127 8.381 1.00 94.19 82 PHE A N 1
ATOM 609 C CA . PHE A 1 82 ? -2.833 1.887 8.759 1.00 94.19 82 PHE A CA 1
ATOM 610 C C . PHE A 1 82 ? -4.079 0.998 8.897 1.00 94.19 82 PHE A C 1
ATOM 612 O O . PHE A 1 82 ? -4.857 1.167 9.844 1.00 94.19 82 PHE A O 1
ATOM 619 N N . LEU A 1 83 ? -4.255 0.025 7.996 1.00 94.12 83 LEU A N 1
ATOM 620 C CA . LEU A 1 83 ? -5.336 -0.957 8.069 1.00 94.12 83 LEU A CA 1
ATOM 621 C C . LEU A 1 83 ? -5.223 -1.810 9.341 1.00 94.12 83 LEU A C 1
ATOM 623 O O . LEU A 1 83 ? -6.195 -1.901 10.092 1.00 94.12 83 LEU A O 1
ATOM 627 N N . PHE A 1 84 ? -4.041 -2.363 9.628 1.00 94.06 84 PHE A N 1
ATOM 628 C CA . PHE A 1 84 ? -3.790 -3.135 10.849 1.00 94.06 84 PHE A CA 1
ATOM 629 C C . PHE A 1 84 ? -4.043 -2.310 12.110 1.00 94.06 84 PHE A C 1
ATOM 631 O O . PHE A 1 84 ? -4.753 -2.762 13.004 1.00 94.06 84 PHE A O 1
ATOM 638 N N . THR A 1 85 ? -3.550 -1.072 12.151 1.00 94.38 85 THR A N 1
ATOM 639 C CA . THR A 1 85 ? -3.775 -0.159 13.280 1.00 94.38 85 THR A CA 1
ATOM 640 C C . THR A 1 85 ? -5.268 0.097 13.497 1.00 94.38 85 THR A C 1
ATOM 642 O O . THR A 1 85 ? -5.764 0.038 14.623 1.00 94.38 85 THR A O 1
ATOM 645 N N . SER A 1 86 ? -6.013 0.335 12.414 1.00 92.19 86 SER A N 1
ATOM 646 C CA . SER A 1 86 ? -7.461 0.559 12.473 1.00 92.19 86 SER A CA 1
ATOM 647 C C . SER A 1 86 ? -8.216 -0.679 12.966 1.00 92.19 86 SER A C 1
ATOM 649 O O . SER A 1 86 ? -9.144 -0.552 13.766 1.00 92.19 86 SER A O 1
ATOM 651 N N . LEU A 1 87 ? -7.797 -1.875 12.538 1.00 92.94 87 LEU A N 1
ATOM 652 C CA . LEU A 1 87 ? -8.338 -3.143 13.026 1.00 92.94 87 LEU A CA 1
ATOM 653 C C . LEU A 1 87 ? -8.058 -3.336 14.520 1.00 92.94 87 LEU A C 1
ATOM 655 O O . LEU A 1 87 ? -8.982 -3.657 15.265 1.00 92.94 87 LEU A O 1
AT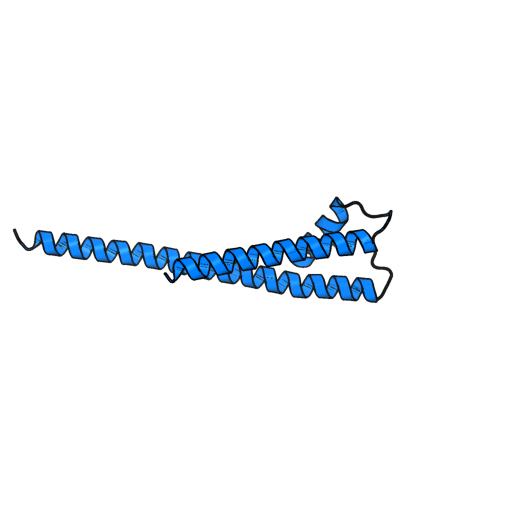OM 659 N N . SER A 1 88 ? -6.831 -3.081 14.984 1.00 93.31 88 SER A N 1
ATOM 660 C CA . SER A 1 88 ? -6.482 -3.161 16.408 1.00 93.31 88 SER A CA 1
ATOM 661 C C . SER A 1 88 ? -7.369 -2.256 17.265 1.00 93.31 88 SER A C 1
ATOM 663 O O . SER A 1 88 ? -7.906 -2.709 18.275 1.00 93.31 88 SER A O 1
ATOM 665 N N . VAL A 1 89 ? -7.593 -1.006 16.837 1.00 90.50 89 VAL A N 1
ATOM 666 C CA . VAL A 1 89 ? -8.496 -0.068 17.530 1.00 90.50 89 VAL A CA 1
ATOM 667 C C . VAL A 1 89 ? -9.934 -0.591 17.549 1.00 90.50 89 VAL A C 1
ATOM 669 O O . VAL A 1 89 ? -10.604 -0.505 18.577 1.00 90.50 89 VAL A O 1
ATOM 672 N N . PHE A 1 90 ? -10.409 -1.176 16.447 1.00 88.88 90 PHE A N 1
ATOM 673 C CA . PHE A 1 90 ? -11.749 -1.756 16.381 1.00 88.88 90 PHE A CA 1
ATOM 674 C C . PHE A 1 90 ? -11.949 -2.917 17.359 1.00 88.88 90 PHE A C 1
ATOM 676 O O . PHE A 1 90 ? -12.970 -2.951 18.048 1.00 88.88 90 PHE A O 1
ATOM 683 N N . PHE A 1 91 ? -10.992 -3.847 17.450 1.00 88.75 91 PHE A N 1
ATOM 684 C CA . PHE A 1 91 ? -11.063 -4.945 18.421 1.00 88.75 91 PHE A CA 1
ATOM 685 C C . PHE A 1 91 ? -11.075 -4.416 19.858 1.00 88.75 91 PHE A C 1
ATOM 687 O O . PHE A 1 91 ? -11.916 -4.833 20.655 1.00 88.75 91 PHE A O 1
ATOM 694 N N . LEU A 1 92 ? -10.223 -3.430 20.153 1.00 89.25 92 LEU A N 1
ATOM 695 C CA . LEU A 1 92 ? -10.146 -2.813 21.474 1.00 89.25 92 LEU A CA 1
ATOM 696 C C . LEU A 1 92 ? -11.470 -2.142 21.875 1.00 89.25 92 LEU A C 1
ATOM 698 O O . LEU A 1 92 ? -11.979 -2.371 22.972 1.00 89.25 92 LEU A O 1
ATOM 702 N N . GLU A 1 93 ? -12.070 -1.349 20.981 1.00 84.38 93 GLU A N 1
ATOM 703 C CA . GLU A 1 93 ? -13.361 -0.706 21.251 1.00 84.38 93 GLU A CA 1
ATOM 704 C C . GLU A 1 93 ? -14.508 -1.711 21.381 1.00 84.38 93 GLU A C 1
ATOM 706 O O . GLU A 1 93 ? -15.376 -1.545 22.242 1.00 84.38 93 GLU A O 1
ATOM 711 N N . LYS A 1 94 ? -14.516 -2.766 20.560 1.00 81.69 94 LYS A N 1
ATOM 712 C CA . LYS A 1 94 ? -15.553 -3.803 20.606 1.00 81.69 94 LYS A CA 1
ATOM 713 C C . LYS A 1 94 ? -15.540 -4.555 21.944 1.00 81.69 94 LYS A C 1
ATOM 715 O O . LYS A 1 94 ? -16.610 -4.776 22.520 1.00 81.69 94 LYS A O 1
ATOM 720 N N . ASP A 1 95 ? -14.360 -4.904 22.456 1.00 81.75 95 ASP A N 1
ATOM 721 C CA . ASP A 1 95 ? -14.210 -5.587 23.749 1.00 81.75 95 ASP A CA 1
ATOM 722 C C . ASP A 1 95 ? -14.592 -4.678 24.929 1.00 81.75 95 ASP A C 1
ATOM 724 O O . ASP A 1 95 ? -15.289 -5.099 25.868 1.00 81.75 95 ASP A O 1
ATOM 728 N N . LEU A 1 96 ? -14.215 -3.396 24.865 1.00 76.75 96 LEU A N 1
ATOM 729 C CA . LEU A 1 96 ? -14.621 -2.401 25.859 1.00 76.75 96 LEU A CA 1
ATOM 730 C C . LEU A 1 96 ? -16.145 -2.212 25.888 1.00 76.75 96 LEU A C 1
ATOM 732 O O . LEU A 1 96 ? -16.739 -2.198 26.970 1.00 76.75 96 LEU A O 1
ATOM 736 N N . ASP A 1 97 ? -16.804 -2.126 24.731 1.00 77.94 97 ASP A N 1
ATOM 737 C CA . ASP A 1 97 ? -18.254 -1.917 24.668 1.00 77.94 97 ASP A CA 1
ATOM 738 C C . ASP A 1 97 ? -19.029 -3.136 25.210 1.00 77.94 97 ASP A C 1
ATOM 740 O O . ASP A 1 97 ? -19.983 -2.987 25.981 1.00 77.94 97 ASP A O 1
ATOM 744 N N . HIS A 1 98 ? -18.567 -4.361 24.922 1.00 76.50 98 HIS A N 1
ATOM 745 C CA . HIS A 1 98 ? -19.158 -5.587 25.476 1.00 76.50 98 HIS A CA 1
ATOM 746 C C . HIS A 1 98 ? -19.078 -5.644 27.009 1.00 76.50 98 HIS A C 1
ATOM 748 O O . HIS A 1 98 ? -20.077 -5.937 27.682 1.00 76.50 98 HIS A O 1
ATOM 754 N N . SER A 1 99 ? -17.907 -5.339 27.575 1.00 74.06 99 SER A N 1
ATOM 755 C CA . SER A 1 99 ? -17.692 -5.378 29.027 1.00 74.06 99 SER A CA 1
ATOM 756 C C . SER A 1 99 ? -18.493 -4.293 29.765 1.00 74.06 99 SER A C 1
ATOM 758 O O . SER A 1 99 ? -19.118 -4.565 30.798 1.00 74.06 99 SER A O 1
ATOM 760 N N . LEU A 1 100 ? -18.574 -3.081 29.205 1.00 74.50 100 LEU A N 1
ATOM 761 C CA . LEU A 1 100 ? -19.364 -1.982 29.764 1.00 74.50 100 LEU A CA 1
ATOM 762 C C . LEU A 1 100 ? -20.869 -2.257 29.698 1.00 74.50 100 LEU A C 1
ATOM 764 O O . LEU A 1 100 ? -21.592 -1.968 30.659 1.00 74.50 100 LEU A O 1
ATOM 768 N N . ARG A 1 101 ? -21.358 -2.835 28.595 1.00 76.50 101 ARG A N 1
ATOM 769 C CA . ARG A 1 101 ? -22.780 -3.167 28.427 1.00 76.50 101 ARG A CA 1
ATOM 770 C C . ARG A 1 101 ? -23.231 -4.226 29.436 1.00 76.50 101 ARG A C 1
ATOM 772 O O . ARG A 1 101 ? -24.309 -4.079 30.016 1.00 76.50 101 ARG A O 1
ATOM 779 N N . ARG A 1 102 ? -22.380 -5.217 29.725 1.00 79.56 102 ARG A N 1
ATOM 780 C CA . ARG A 1 102 ? -22.627 -6.241 30.755 1.00 79.56 102 ARG A CA 1
ATOM 781 C C . ARG A 1 102 ? -22.712 -5.638 32.160 1.00 79.56 102 ARG A C 1
ATOM 783 O O . ARG A 1 102 ? -23.713 -5.844 32.843 1.00 79.56 102 ARG A O 1
ATOM 790 N N . ARG A 1 103 ? -21.765 -4.768 32.536 1.00 77.94 103 ARG A N 1
ATOM 791 C CA . ARG A 1 103 ? -21.794 -4.055 33.832 1.00 77.94 103 ARG A CA 1
ATOM 792 C C . ARG A 1 103 ? -23.038 -3.176 34.008 1.00 77.94 103 ARG A C 1
ATOM 794 O O . ARG A 1 103 ? -23.575 -3.073 35.109 1.00 77.94 103 ARG A O 1
ATOM 801 N N . ARG A 1 104 ? -23.525 -2.525 32.941 1.00 81.50 104 ARG A N 1
ATOM 802 C CA . ARG A 1 104 ? -24.778 -1.741 32.999 1.00 81.50 104 ARG A CA 1
ATOM 803 C C . ARG A 1 104 ? -26.000 -2.630 33.221 1.00 81.50 104 ARG A C 1
ATOM 805 O O . ARG A 1 104 ? -26.912 -2.223 33.938 1.00 81.50 104 ARG A O 1
ATOM 812 N N . MET A 1 105 ? -26.019 -3.816 32.616 1.00 83.88 105 MET A N 1
ATOM 813 C CA . MET A 1 105 ? -27.102 -4.784 32.781 1.00 83.88 105 MET A CA 1
ATOM 814 C C . MET A 1 105 ? -27.134 -5.340 34.212 1.00 83.88 105 MET A C 1
ATOM 816 O O . MET A 1 105 ? -28.188 -5.323 34.839 1.00 83.88 105 MET A O 1
ATOM 820 N N . GLU A 1 106 ? -25.977 -5.697 34.776 1.00 83.50 106 GLU A N 1
ATOM 821 C CA . GLU A 1 106 ? -25.852 -6.165 36.167 1.00 83.50 106 GLU A CA 1
ATOM 822 C C . GLU A 1 106 ? -26.315 -5.110 37.181 1.00 83.50 106 GLU A C 1
ATOM 824 O O . GLU A 1 106 ? -27.107 -5.413 38.073 1.00 83.50 106 GLU A O 1
ATOM 829 N N . LYS A 1 107 ? -25.929 -3.838 36.998 1.00 82.75 107 LYS A N 1
ATOM 830 C CA . LYS A 1 107 ? -26.413 -2.737 37.851 1.00 82.75 107 LYS A CA 1
ATOM 831 C C . LYS A 1 107 ? -27.931 -2.537 37.771 1.00 82.75 107 LYS A C 1
ATOM 833 O O . LYS A 1 107 ? -28.543 -2.147 38.764 1.00 82.75 107 LYS A O 1
ATOM 838 N N . ARG A 1 108 ? -28.554 -2.787 36.611 1.00 80.56 108 ARG A N 1
ATOM 839 C CA . ARG A 1 108 ? -30.023 -2.740 36.463 1.00 80.56 108 ARG A CA 1
ATOM 840 C C . ARG A 1 108 ? -30.695 -3.902 37.194 1.00 80.56 108 ARG A C 1
ATOM 842 O O . ARG A 1 108 ? -31.666 -3.665 37.903 1.00 80.56 108 ARG A O 1
ATOM 849 N N . ILE A 1 109 ? -30.151 -5.114 37.079 1.00 82.81 109 ILE A N 1
ATOM 850 C CA . ILE A 1 109 ? -30.654 -6.301 37.791 1.00 82.81 109 ILE A CA 1
ATOM 851 C C . ILE A 1 109 ? -30.553 -6.100 39.311 1.00 82.81 109 ILE A C 1
ATOM 853 O O . ILE A 1 109 ? -31.504 -6.380 40.035 1.00 82.81 109 ILE A O 1
ATOM 857 N N . GLN A 1 110 ? -29.443 -5.542 39.802 1.00 81.31 110 GLN A N 1
ATOM 858 C CA . GLN A 1 110 ? -29.248 -5.295 41.233 1.00 81.31 110 GLN A CA 1
ATOM 859 C C . GLN A 1 110 ? -30.236 -4.265 41.803 1.00 81.31 110 GLN A C 1
ATOM 861 O O . GLN A 1 110 ? -30.736 -4.459 42.908 1.00 81.31 110 GLN A O 1
ATOM 866 N N . LYS A 1 111 ? -30.577 -3.213 41.042 1.00 79.94 111 LYS A N 1
ATOM 867 C CA . LYS A 1 111 ? -31.607 -2.240 41.447 1.00 79.94 111 LYS A CA 1
ATOM 868 C C . LYS A 1 111 ? -33.008 -2.847 41.533 1.00 79.94 111 LYS A C 1
ATOM 870 O O . LYS A 1 111 ? -33.769 -2.460 42.408 1.00 79.94 111 LYS A O 1
ATOM 875 N N . LEU A 1 112 ? -33.340 -3.797 40.658 1.00 77.88 112 LEU A N 1
ATOM 876 C CA . LEU A 1 112 ? -34.626 -4.503 40.708 1.00 77.88 112 LEU A CA 1
ATOM 877 C C . LEU A 1 112 ? -34.711 -5.459 41.907 1.00 77.88 112 LEU A C 1
ATOM 879 O O . LEU A 1 112 ? -35.790 -5.667 42.448 1.00 77.88 112 LEU A O 1
ATOM 883 N N . ARG A 1 113 ? -33.573 -6.006 42.354 1.00 68.19 113 ARG A N 1
ATOM 884 C CA . ARG A 1 113 ? -33.513 -6.948 43.481 1.00 68.19 113 ARG A CA 1
ATOM 885 C C . ARG A 1 113 ? -33.565 -6.294 44.866 1.00 68.19 113 ARG A C 1
ATOM 887 O O . ARG A 1 113 ? -33.827 -7.001 45.823 1.00 68.19 113 ARG A O 1
ATOM 894 N N . GLN A 1 114 ? -33.296 -4.991 44.985 1.00 61.66 114 GLN A N 1
ATOM 895 C CA . GLN A 1 114 ? -33.386 -4.259 46.263 1.00 61.66 114 GLN A CA 1
ATOM 896 C C . GLN A 1 114 ? -34.795 -3.734 46.585 1.00 61.66 114 GLN A C 1
ATOM 898 O O . GLN A 1 114 ? -34.982 -3.122 47.631 1.00 61.66 114 GLN A O 1
ATOM 903 N N . HIS A 1 115 ? -35.772 -3.956 45.702 1.00 60.31 115 HIS A N 1
ATOM 904 C CA . HIS A 1 115 ? -37.166 -3.549 45.904 1.00 60.31 115 HIS A CA 1
ATOM 905 C C . HIS A 1 115 ? -38.097 -4.685 46.369 1.00 60.31 115 HIS A C 1
ATOM 907 O O . HIS A 1 115 ? -39.309 -4.484 46.395 1.00 60.31 115 HIS A O 1
ATOM 913 N N . PHE A 1 116 ? -37.541 -5.837 46.759 1.00 49.59 116 PHE A N 1
ATOM 914 C CA . PHE A 1 116 ? -38.248 -6.927 47.435 1.00 49.59 116 PHE A CA 1
ATOM 915 C C . PHE A 1 116 ? -37.588 -7.229 48.777 1.00 49.59 116 PHE A C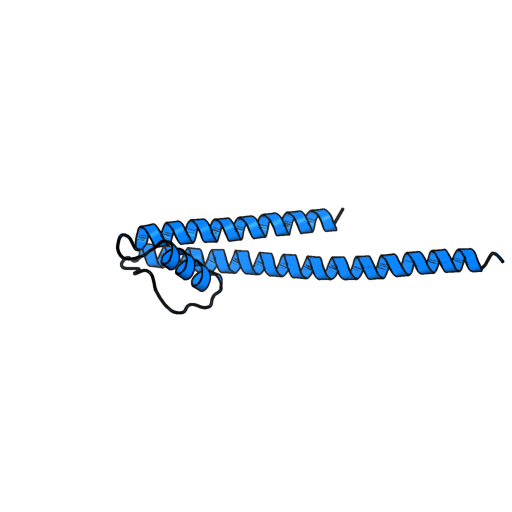 1
ATOM 917 O O . PHE A 1 116 ? -36.335 -7.239 48.811 1.00 49.59 116 PHE A O 1
#